Protein AF-A0A524CWT5-F1 (afdb_monomer_lite)

Radius of gyration: 15.53 Å; chains: 1; bounding box: 44×30×36 Å

Structure (mmCIF, N/CA/C/O backbone):
data_AF-A0A524CWT5-F1
#
_entry.id   AF-A0A524CWT5-F1
#
loop_
_atom_site.group_PDB
_at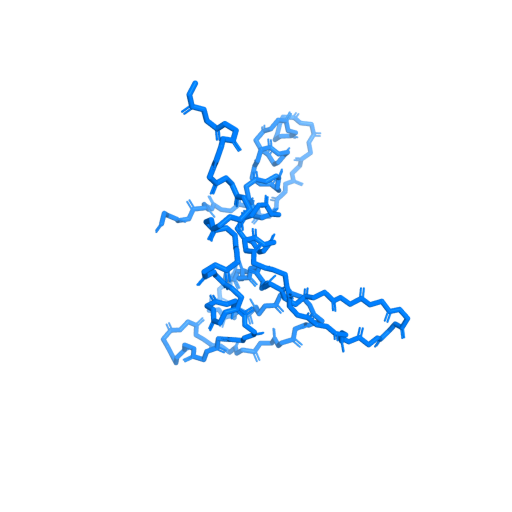om_site.id
_atom_site.type_symbol
_atom_site.label_atom_id
_atom_site.label_alt_id
_atom_site.label_comp_id
_atom_site.label_asym_id
_atom_site.label_entity_id
_atom_site.label_seq_id
_atom_site.pdbx_PDB_ins_code
_atom_site.Cartn_x
_atom_site.Cartn_y
_atom_site.Cartn_z
_atom_site.occupancy
_atom_site.B_iso_or_equiv
_atom_site.auth_seq_id
_atom_site.auth_comp_id
_atom_site.auth_asym_id
_atom_site.auth_atom_id
_atom_site.pdbx_PDB_model_num
ATOM 1 N N . MET A 1 1 ? 30.799 3.802 -0.493 1.00 48.34 1 MET A N 1
ATOM 2 C CA . MET A 1 1 ? 30.595 2.646 -1.396 1.00 48.34 1 MET A CA 1
ATOM 3 C C . MET A 1 1 ? 29.105 2.290 -1.520 1.00 48.34 1 MET A C 1
ATOM 5 O O . MET A 1 1 ? 28.741 1.156 -1.259 1.00 48.34 1 MET A O 1
ATOM 9 N N . VAL A 1 2 ? 28.221 3.233 -1.875 1.00 56.03 2 VAL A N 1
ATOM 10 C CA . VAL A 1 2 ? 26.768 2.942 -2.023 1.00 56.03 2 VAL A CA 1
ATOM 11 C C . VAL A 1 2 ? 26.191 3.483 -3.341 1.00 56.03 2 VAL A C 1
ATOM 13 O O . VAL A 1 2 ? 25.161 3.009 -3.794 1.00 56.03 2 VAL A O 1
ATOM 16 N N . ALA A 1 3 ? 26.863 4.428 -4.006 1.00 57.72 3 ALA A N 1
ATOM 17 C CA . ALA A 1 3 ? 26.318 5.082 -5.196 1.00 57.72 3 ALA A CA 1
ATOM 18 C C . ALA A 1 3 ? 26.431 4.243 -6.484 1.00 57.72 3 ALA A C 1
ATOM 20 O O . ALA A 1 3 ? 25.557 4.341 -7.336 1.00 57.72 3 ALA A O 1
ATOM 21 N N . ASP A 1 4 ? 27.442 3.378 -6.612 1.00 57.81 4 ASP A N 1
ATOM 22 C CA . ASP A 1 4 ? 27.802 2.787 -7.913 1.00 57.81 4 ASP A CA 1
ATOM 23 C C . ASP A 1 4 ? 26.880 1.643 -8.388 1.00 57.81 4 ASP A C 1
ATOM 25 O O . ASP A 1 4 ? 27.116 1.072 -9.446 1.00 57.81 4 ASP A O 1
ATOM 29 N N . ASN A 1 5 ? 25.825 1.287 -7.640 1.00 80.44 5 ASN A N 1
ATOM 30 C CA . ASN A 1 5 ? 24.925 0.178 -8.002 1.00 80.44 5 ASN A CA 1
ATOM 31 C C . ASN A 1 5 ? 23.428 0.454 -7.746 1.00 80.44 5 ASN A C 1
ATOM 33 O O . ASN A 1 5 ? 22.604 -0.436 -7.911 1.00 80.44 5 ASN A O 1
ATOM 37 N N . ILE A 1 6 ? 23.018 1.664 -7.342 1.00 88.69 6 ILE A N 1
ATOM 38 C CA . ILE A 1 6 ? 21.589 1.919 -7.056 1.00 88.69 6 ILE A CA 1
ATOM 39 C C . ILE A 1 6 ? 20.732 1.773 -8.317 1.00 88.69 6 ILE A C 1
ATOM 41 O O . ILE A 1 6 ? 19.658 1.181 -8.263 1.00 88.69 6 ILE A O 1
ATOM 45 N N . GLU A 1 7 ? 21.202 2.283 -9.454 1.00 90.31 7 GLU A N 1
ATOM 46 C CA . GLU A 1 7 ? 20.459 2.206 -10.713 1.00 90.31 7 GLU A CA 1
ATOM 47 C C . GLU A 1 7 ? 20.312 0.758 -11.194 1.00 90.31 7 GLU A C 1
ATOM 49 O O . GLU A 1 7 ? 19.211 0.328 -11.537 1.00 90.31 7 GLU A O 1
ATOM 54 N N . GLU A 1 8 ? 21.393 -0.024 -11.144 1.00 93.25 8 GLU A N 1
ATOM 55 C CA . GLU A 1 8 ? 21.360 -1.450 -11.477 1.00 93.25 8 GLU A CA 1
ATOM 56 C C . GLU A 1 8 ? 20.433 -2.215 -10.519 1.00 93.25 8 GLU A C 1
ATOM 58 O O . GLU A 1 8 ? 19.609 -3.023 -10.960 1.00 93.25 8 GLU A O 1
ATOM 63 N N . PHE A 1 9 ? 20.515 -1.927 -9.217 1.00 93.19 9 PHE A N 1
ATOM 64 C CA . PHE A 1 9 ? 19.637 -2.509 -8.209 1.00 93.19 9 PHE A CA 1
ATOM 65 C C . PHE A 1 9 ? 18.165 -2.202 -8.488 1.00 93.19 9 PHE A C 1
ATOM 67 O O . PHE A 1 9 ? 17.373 -3.135 -8.550 1.00 93.19 9 PHE A O 1
ATOM 74 N N . ILE A 1 10 ? 17.794 -0.935 -8.699 1.00 92.31 10 ILE A N 1
ATOM 75 C CA . ILE A 1 10 ? 16.408 -0.522 -8.972 1.00 92.31 10 ILE A CA 1
ATOM 76 C C . ILE A 1 10 ? 15.906 -1.131 -10.285 1.00 92.31 10 ILE A C 1
ATOM 78 O O . ILE A 1 10 ? 14.780 -1.625 -10.341 1.00 92.31 10 ILE A O 1
ATOM 82 N N . THR A 1 11 ? 16.744 -1.155 -11.323 1.00 93.56 11 THR A N 1
ATOM 83 C CA . THR A 1 11 ? 16.372 -1.700 -12.638 1.00 93.56 11 THR A CA 1
ATOM 84 C C . THR A 1 11 ? 16.010 -3.182 -12.547 1.00 93.56 11 THR A C 1
ATOM 86 O O . THR A 1 11 ? 15.018 -3.612 -13.137 1.00 93.56 11 THR A O 1
ATOM 89 N N . LYS A 1 12 ? 16.733 -3.968 -11.733 1.00 95.75 12 LYS A N 1
ATOM 90 C CA . LYS A 1 12 ? 16.405 -5.386 -11.478 1.00 95.75 12 LYS A CA 1
ATOM 91 C C . LYS A 1 12 ? 15.017 -5.591 -10.853 1.00 95.75 12 LYS A C 1
ATOM 93 O O . LYS A 1 12 ? 14.501 -6.703 -10.896 1.00 95.75 12 LYS A O 1
ATOM 98 N N . GLN A 1 13 ? 14.406 -4.543 -10.298 1.00 96.19 13 GLN A N 1
ATOM 99 C CA . GLN A 1 13 ? 13.137 -4.596 -9.564 1.00 96.19 13 GLN A CA 1
ATOM 100 C C . GLN A 1 13 ? 11.931 -4.181 -10.406 1.00 96.19 13 GLN A C 1
ATOM 102 O O . GLN A 1 13 ? 10.797 -4.314 -9.953 1.00 96.19 13 GLN A O 1
ATOM 107 N N . PHE A 1 14 ? 12.141 -3.730 -11.647 1.00 95.06 14 PHE A N 1
ATOM 108 C CA . PHE A 1 14 ? 11.058 -3.294 -12.540 1.00 95.06 14 PHE A CA 1
ATOM 109 C C . PHE A 1 14 ? 10.000 -4.378 -12.784 1.00 95.06 14 PHE A C 1
ATOM 111 O O . PHE A 1 14 ? 8.838 -4.058 -13.008 1.00 95.06 14 PHE A O 1
ATOM 118 N N . HIS A 1 15 ? 10.378 -5.655 -12.686 1.00 95.38 15 HIS A N 1
ATOM 119 C CA . HIS A 1 15 ? 9.468 -6.791 -12.857 1.00 95.38 15 HIS A CA 1
ATOM 120 C C . HIS A 1 15 ? 8.856 -7.312 -11.549 1.00 95.38 15 HIS A C 1
ATOM 122 O O . HIS A 1 15 ? 8.011 -8.201 -11.592 1.00 95.38 15 HIS A O 1
ATOM 128 N N . TYR A 1 16 ? 9.257 -6.762 -10.400 1.00 97.12 16 TYR A N 1
ATOM 129 C CA . TYR A 1 16 ? 8.832 -7.211 -9.069 1.00 97.12 16 TYR A CA 1
ATOM 130 C C . TYR A 1 16 ? 7.981 -6.171 -8.335 1.00 97.12 16 TYR A C 1
ATOM 132 O O . TYR A 1 16 ? 7.817 -6.235 -7.120 1.00 97.12 16 TYR A O 1
ATOM 140 N N . THR A 1 17 ? 7.423 -5.203 -9.062 1.00 97.88 17 THR A N 1
ATOM 141 C CA . THR A 1 17 ? 6.543 -4.197 -8.470 1.00 97.88 17 THR A CA 1
ATOM 142 C C . THR A 1 17 ? 5.214 -4.800 -8.027 1.00 97.88 17 THR A C 1
ATOM 144 O O . THR A 1 17 ? 4.600 -5.570 -8.774 1.00 97.88 17 THR A O 1
ATOM 147 N N . LEU A 1 18 ? 4.708 -4.376 -6.871 1.00 97.88 18 LEU A N 1
ATOM 148 C CA . LEU A 1 18 ? 3.413 -4.818 -6.366 1.00 97.88 18 LEU A CA 1
ATOM 149 C C . LEU A 1 18 ? 2.268 -4.073 -7.065 1.00 97.88 18 LEU A C 1
ATOM 151 O O . LEU A 1 18 ? 1.907 -2.958 -6.673 1.00 97.88 18 LEU A O 1
ATOM 155 N N . ASN A 1 19 ? 1.688 -4.691 -8.098 1.00 97.25 19 ASN A N 1
ATOM 156 C CA . ASN A 1 19 ? 0.513 -4.137 -8.768 1.00 97.25 19 ASN A CA 1
ATOM 157 C C . ASN A 1 19 ? -0.763 -4.352 -7.957 1.00 97.25 19 ASN A C 1
ATOM 159 O O . ASN A 1 19 ? -1.510 -3.403 -7.795 1.00 97.25 19 ASN A O 1
ATOM 163 N N . GLU A 1 20 ? -1.022 -5.554 -7.450 1.00 97.31 20 GLU A N 1
ATOM 164 C CA . GLU A 1 20 ? -2.217 -5.890 -6.670 1.00 97.31 20 GLU A CA 1
ATOM 165 C C . GLU A 1 20 ? -1.967 -7.104 -5.774 1.00 97.31 20 GLU A C 1
ATOM 167 O O . GLU A 1 20 ? -0.968 -7.808 -5.927 1.00 97.31 20 GLU A O 1
ATOM 172 N N . THR A 1 21 ? -2.879 -7.338 -4.841 1.00 97.88 21 THR A N 1
ATOM 173 C CA . THR A 1 21 ? -2.855 -8.448 -3.893 1.00 97.88 21 THR A CA 1
ATOM 174 C C . THR A 1 21 ? -4.181 -9.193 -3.920 1.00 97.88 21 THR A C 1
ATOM 176 O O . THR A 1 21 ? -5.227 -8.588 -4.138 1.00 97.88 21 THR A O 1
ATOM 179 N N . HIS A 1 22 ? -4.129 -10.497 -3.643 1.00 96.75 22 HIS A N 1
ATOM 180 C CA . HIS A 1 22 ? -5.309 -11.358 -3.536 1.00 96.75 22 HIS A CA 1
ATOM 181 C C . HIS A 1 22 ? -5.136 -12.332 -2.370 1.00 96.75 22 HIS A C 1
ATOM 183 O O . HIS A 1 22 ? -4.781 -13.496 -2.559 1.00 96.75 22 HIS A O 1
ATOM 189 N N . PHE A 1 23 ? -5.344 -11.847 -1.146 1.00 96.62 23 PHE A N 1
ATOM 190 C CA . PHE A 1 23 ? -5.241 -12.662 0.066 1.00 96.62 23 PHE A CA 1
ATOM 191 C C . PHE A 1 23 ? -6.621 -13.086 0.569 1.00 96.62 23 PHE A C 1
ATOM 193 O O . PHE A 1 23 ? -7.369 -12.285 1.123 1.00 96.62 23 PHE A O 1
ATOM 200 N N . SER A 1 24 ? -6.954 -14.370 0.430 1.00 94.75 24 SER A N 1
ATOM 201 C CA . SER A 1 24 ? -8.252 -14.908 0.867 1.00 94.75 24 SER A CA 1
ATOM 202 C C . SER A 1 24 ? -8.422 -14.956 2.389 1.00 94.75 24 SER A C 1
ATOM 204 O O . SER A 1 24 ? -9.538 -15.081 2.881 1.00 94.75 24 SER A O 1
ATOM 206 N N . ASN A 1 25 ? -7.324 -14.891 3.142 1.00 96.00 25 ASN A N 1
ATOM 207 C CA . ASN A 1 25 ? -7.307 -14.976 4.602 1.00 96.00 25 ASN A CA 1
ATOM 208 C C . ASN A 1 25 ? -7.322 -13.609 5.305 1.00 96.00 25 ASN A C 1
ATOM 210 O O . ASN A 1 25 ? -7.298 -13.577 6.531 1.00 96.00 25 ASN A O 1
ATOM 214 N N . LEU A 1 26 ? -7.334 -12.498 4.560 1.00 96.00 26 LEU A N 1
ATOM 215 C CA . LEU A 1 26 ? -7.337 -11.145 5.131 1.00 96.00 26 LEU A CA 1
ATOM 216 C C . LEU A 1 26 ? -8.723 -10.485 5.131 1.00 96.00 26 LEU A C 1
ATOM 218 O O . LEU A 1 26 ? -8.847 -9.363 5.603 1.00 96.00 26 LEU A O 1
ATOM 222 N N . GLY A 1 27 ? -9.759 -11.175 4.651 1.00 95.88 27 GLY A N 1
ATOM 223 C CA . GLY A 1 27 ? -11.132 -10.669 4.613 1.00 95.88 27 GLY A CA 1
ATOM 224 C C . GLY A 1 27 ? -11.514 -10.041 3.270 1.00 95.88 27 GLY A C 1
ATOM 225 O O . GLY A 1 27 ? -10.973 -10.410 2.227 1.00 95.88 27 GLY A O 1
ATOM 226 N N . GLU A 1 28 ? -12.487 -9.126 3.280 1.00 97.19 28 GLU A N 1
ATOM 227 C CA . GLU A 1 28 ? -13.034 -8.529 2.054 1.00 97.19 28 GLU A CA 1
ATOM 228 C C . GLU A 1 28 ? -12.056 -7.515 1.446 1.00 97.19 28 GLU A C 1
ATOM 230 O O . GLU A 1 28 ? -11.653 -6.558 2.110 1.00 97.19 28 GLU A O 1
ATOM 235 N N . LEU A 1 29 ? -11.696 -7.712 0.173 1.00 97.81 29 LEU A N 1
ATOM 236 C CA . LEU A 1 29 ? -10.812 -6.817 -0.572 1.00 97.81 29 LEU A CA 1
ATOM 237 C C . LEU A 1 29 ? -11.582 -5.622 -1.156 1.00 97.81 29 LEU A C 1
ATOM 239 O O . LEU A 1 29 ? -12.437 -5.772 -2.026 1.00 97.81 29 LEU A O 1
ATOM 243 N N . TYR A 1 30 ? -11.164 -4.420 -0.770 1.00 96.69 30 TYR A N 1
ATOM 244 C CA . TYR A 1 30 ? -11.483 -3.157 -1.427 1.00 96.69 30 TYR A CA 1
ATOM 245 C C . TYR A 1 30 ? -10.230 -2.552 -2.080 1.00 96.69 30 TYR A C 1
ATOM 247 O O . TYR A 1 30 ? -9.316 -2.042 -1.411 1.00 96.69 30 TYR A O 1
ATOM 255 N N . GLN A 1 31 ? -10.200 -2.571 -3.414 1.00 96.88 31 GLN A N 1
ATOM 256 C CA . GLN A 1 31 ? -9.086 -2.059 -4.208 1.00 96.88 31 GLN A CA 1
ATOM 257 C C . GLN A 1 31 ? -9.262 -0.561 -4.503 1.00 96.88 31 GLN A C 1
ATOM 259 O O . GLN A 1 31 ? -10.130 -0.145 -5.269 1.00 96.88 31 GLN A O 1
ATOM 264 N N . GLY A 1 32 ? -8.420 0.277 -3.899 1.00 95.69 32 GLY A N 1
ATOM 265 C CA . GLY A 1 32 ? -8.320 1.696 -4.243 1.00 95.69 32 GLY A CA 1
ATOM 266 C C . GLY A 1 32 ? -7.322 1.946 -5.379 1.00 95.69 32 GLY A C 1
ATOM 267 O O . GLY A 1 32 ? -6.635 1.038 -5.839 1.00 95.69 32 GLY A O 1
ATOM 268 N N . LYS A 1 33 ? -7.138 3.212 -5.782 1.00 96.56 33 LYS A N 1
ATOM 269 C CA . LYS A 1 33 ? -6.158 3.579 -6.832 1.00 96.56 33 LYS A CA 1
ATOM 270 C C . LYS A 1 33 ? -4.734 3.089 -6.527 1.00 96.56 33 LYS A C 1
ATOM 272 O O . LYS A 1 33 ? -4.056 2.582 -7.411 1.00 96.56 33 LYS A O 1
ATOM 277 N N . VAL A 1 34 ? -4.285 3.227 -5.276 1.00 98.00 34 VAL A N 1
ATOM 278 C CA . VAL A 1 34 ? -2.886 2.955 -4.873 1.00 98.00 34 VAL A CA 1
ATOM 279 C C . VAL A 1 34 ? -2.741 2.088 -3.618 1.00 98.00 34 VAL A C 1
ATOM 281 O O . VAL A 1 34 ? -1.623 1.867 -3.152 1.00 98.00 34 VAL A O 1
ATOM 284 N N . ARG A 1 35 ? -3.848 1.608 -3.049 1.00 98.12 35 ARG A N 1
ATOM 285 C CA . ARG A 1 35 ? -3.862 0.754 -1.856 1.00 98.12 35 ARG A CA 1
ATOM 286 C C . ARG A 1 35 ? -4.860 -0.372 -2.041 1.00 98.12 35 ARG A C 1
ATOM 288 O O . ARG A 1 35 ? -5.961 -0.111 -2.529 1.00 98.12 35 ARG A O 1
ATOM 295 N N . ASP A 1 36 ? -4.490 -1.552 -1.580 1.00 98.06 36 ASP A N 1
ATOM 296 C CA . ASP A 1 36 ? -5.404 -2.677 -1.415 1.00 98.06 36 ASP A CA 1
ATOM 297 C C . ASP A 1 36 ? -5.775 -2.731 0.062 1.00 98.06 36 ASP A C 1
ATOM 299 O O . ASP A 1 36 ? -4.900 -2.737 0.930 1.00 98.06 36 ASP A O 1
ATOM 303 N N . ASN A 1 37 ? -7.068 -2.661 0.356 1.00 98.00 37 ASN A N 1
ATOM 304 C CA . ASN A 1 37 ? -7.564 -2.611 1.724 1.00 98.00 37 ASN A CA 1
ATOM 305 C C . ASN A 1 37 ? -8.333 -3.891 1.978 1.00 98.00 37 ASN A C 1
ATOM 307 O O . ASN A 1 37 ? -9.252 -4.190 1.224 1.00 98.00 37 ASN A O 1
ATOM 311 N N . TYR A 1 38 ? -7.992 -4.594 3.043 1.00 98.12 38 TYR A N 1
ATOM 312 C CA . TYR A 1 38 ? -8.748 -5.749 3.485 1.00 98.12 38 TYR A CA 1
ATOM 313 C C . TYR A 1 38 ? -9.493 -5.413 4.765 1.00 98.12 38 TYR A C 1
ATOM 315 O O . TYR A 1 38 ? -8.928 -4.781 5.662 1.00 98.12 38 TYR A O 1
ATOM 323 N N . ILE A 1 39 ? -10.764 -5.796 4.830 1.00 96.88 39 ILE A N 1
ATOM 324 C CA . ILE A 1 39 ? -11.606 -5.618 6.012 1.00 96.88 39 ILE A CA 1
ATOM 325 C C . ILE A 1 39 ? -11.783 -6.982 6.669 1.00 96.88 39 ILE A C 1
ATOM 327 O O . ILE A 1 39 ? -12.361 -7.892 6.070 1.00 96.88 39 ILE A O 1
ATOM 331 N N . LEU A 1 40 ? -11.288 -7.096 7.900 1.00 95.56 40 LEU A N 1
ATOM 332 C CA . LEU A 1 40 ? -11.401 -8.286 8.734 1.00 95.56 40 LEU A CA 1
ATOM 333 C C . LEU A 1 40 ? -11.903 -7.856 10.107 1.00 95.56 40 LEU A C 1
ATOM 335 O O . LEU A 1 40 ? -11.208 -7.133 10.821 1.00 95.56 40 LEU A O 1
ATOM 339 N N . ASP A 1 41 ? -13.112 -8.293 10.448 1.00 93.38 41 ASP A N 1
ATOM 340 C CA . ASP A 1 41 ? -13.809 -7.919 11.678 1.00 93.38 41 ASP A CA 1
ATOM 341 C C . ASP A 1 41 ? -13.887 -6.389 11.858 1.00 93.38 41 ASP A C 1
ATOM 343 O O . ASP A 1 41 ? -14.460 -5.683 11.024 1.00 93.38 41 ASP A O 1
ATOM 347 N N . ASP A 1 42 ? -13.316 -5.859 12.940 1.00 94.44 42 ASP A N 1
ATOM 348 C CA . ASP A 1 42 ? -13.257 -4.433 13.266 1.00 94.44 42 ASP A CA 1
ATOM 349 C C . ASP A 1 42 ? -11.966 -3.748 12.779 1.00 94.44 42 ASP A C 1
ATOM 351 O O . ASP A 1 42 ? -11.717 -2.579 13.091 1.00 94.44 42 ASP A O 1
ATOM 355 N N . LYS A 1 43 ? -11.140 -4.452 11.994 1.00 96.25 43 LYS A N 1
ATOM 356 C CA . LYS A 1 43 ? -9.832 -3.980 11.530 1.00 96.25 43 LYS A CA 1
ATOM 357 C C . LYS A 1 43 ? -9.782 -3.803 10.020 1.00 96.25 43 LYS A C 1
ATOM 359 O O . LYS A 1 43 ? -10.484 -4.447 9.240 1.00 96.25 43 LYS A O 1
ATOM 364 N N . ARG A 1 44 ? -8.873 -2.922 9.603 1.0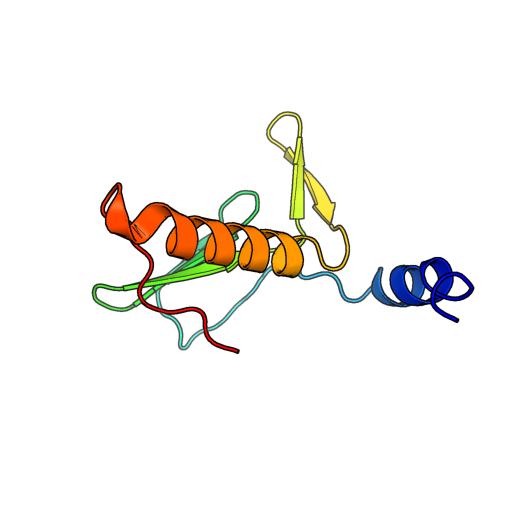0 96.75 44 ARG A N 1
ATOM 365 C CA . ARG A 1 44 ? -8.508 -2.726 8.202 1.00 96.75 44 ARG A CA 1
ATOM 366 C C . ARG A 1 44 ? -7.019 -2.969 8.016 1.00 96.75 44 ARG A C 1
ATOM 368 O O . ARG A 1 44 ? -6.210 -2.227 8.567 1.00 96.75 44 ARG A O 1
ATOM 375 N N . ILE A 1 45 ? -6.675 -3.944 7.185 1.00 97.56 45 ILE A N 1
ATOM 376 C CA . ILE A 1 45 ? -5.309 -4.143 6.706 1.00 97.56 45 ILE A CA 1
ATOM 377 C C . ILE A 1 45 ? -5.129 -3.274 5.464 1.00 97.56 45 ILE A C 1
ATOM 379 O O . ILE A 1 45 ? -5.893 -3.382 4.506 1.00 97.56 45 ILE A O 1
ATOM 383 N N . ILE A 1 46 ? -4.142 -2.383 5.484 1.00 97.50 46 ILE A N 1
ATOM 384 C CA . ILE A 1 46 ? -3.880 -1.445 4.391 1.00 97.50 46 ILE A CA 1
ATOM 385 C C . ILE A 1 46 ? -2.548 -1.815 3.749 1.00 97.50 46 ILE A C 1
ATOM 387 O O . ILE A 1 46 ? -1.494 -1.587 4.335 1.00 97.50 46 ILE A O 1
ATOM 391 N N . ILE A 1 47 ? -2.588 -2.329 2.522 1.00 97.75 47 ILE A N 1
ATOM 392 C CA . ILE A 1 47 ? -1.389 -2.648 1.747 1.00 97.75 47 ILE A CA 1
ATOM 393 C C . ILE A 1 47 ? -1.126 -1.511 0.760 1.00 97.75 47 ILE A C 1
ATOM 395 O O . ILE A 1 47 ? -1.909 -1.255 -0.160 1.00 97.75 47 ILE A O 1
ATOM 399 N N . ALA A 1 48 ? -0.018 -0.797 0.953 1.00 97.88 48 ALA A N 1
ATOM 400 C CA . ALA A 1 48 ? 0.439 0.221 0.015 1.00 97.88 48 ALA A CA 1
ATOM 401 C C . ALA A 1 48 ? 1.054 -0.447 -1.225 1.00 97.88 48 ALA A C 1
ATOM 403 O O . ALA A 1 48 ? 2.103 -1.074 -1.138 1.00 97.88 48 ALA A O 1
ATOM 404 N N . SER A 1 49 ? 0.404 -0.294 -2.381 1.00 98.31 49 SER A N 1
ATOM 405 C CA . SER A 1 49 ? 0.897 -0.835 -3.655 1.00 98.31 49 SER A CA 1
ATOM 406 C C . SER A 1 49 ? 1.938 0.080 -4.312 1.00 98.31 49 SER A C 1
ATOM 408 O O . SER A 1 49 ? 2.041 1.282 -4.013 1.00 98.31 49 SER A O 1
ATOM 410 N N . ASP A 1 50 ? 2.642 -0.466 -5.299 1.00 98.56 50 ASP A N 1
ATOM 411 C CA . ASP A 1 50 ? 3.566 0.289 -6.145 1.00 98.56 50 ASP A CA 1
ATOM 412 C C . ASP A 1 50 ? 2.850 1.086 -7.242 1.00 98.56 50 ASP A C 1
ATOM 414 O O . ASP A 1 50 ? 3.482 1.901 -7.916 1.00 98.56 50 ASP A O 1
ATOM 418 N N . ARG A 1 51 ? 1.525 0.927 -7.389 1.00 98.38 51 ARG A N 1
ATOM 419 C CA . ARG A 1 51 ? 0.711 1.666 -8.365 1.00 98.38 51 ARG A CA 1
ATOM 420 C C . ARG A 1 51 ? 0.880 3.173 -8.181 1.00 98.38 51 ARG A C 1
ATOM 422 O O . ARG A 1 51 ? 0.707 3.707 -7.080 1.00 98.38 51 ARG A O 1
ATOM 429 N N . LEU A 1 52 ? 1.190 3.871 -9.265 1.00 98.00 52 LEU A N 1
ATOM 430 C CA . LEU A 1 52 ? 1.170 5.324 -9.371 1.00 98.00 52 LEU A CA 1
ATOM 431 C C . LEU A 1 52 ? -0.093 5.739 -10.125 1.00 98.00 52 LEU A C 1
ATOM 433 O O . LEU A 1 52 ? -0.374 5.231 -11.211 1.00 98.00 52 LEU A O 1
ATOM 437 N N . SER A 1 53 ? -0.831 6.698 -9.568 1.00 97.44 53 SER A N 1
ATOM 438 C CA . SER A 1 53 ? -1.985 7.297 -10.232 1.00 97.44 53 SER A CA 1
ATOM 439 C C . SER A 1 53 ? -1.789 8.788 -10.476 1.00 97.44 53 SER A C 1
ATOM 441 O O . SER A 1 53 ? -1.381 9.502 -9.561 1.00 97.44 53 SER A O 1
ATOM 443 N N . ALA A 1 54 ? -2.164 9.255 -11.662 1.00 97.38 54 ALA A N 1
ATOM 444 C CA . ALA A 1 54 ? -2.241 10.666 -12.031 1.00 97.38 54 ALA A CA 1
ATOM 445 C C . ALA A 1 54 ? -3.434 10.870 -12.978 1.00 97.38 54 ALA A C 1
ATOM 447 O O . ALA A 1 54 ? -3.806 9.946 -13.699 1.00 97.38 54 ALA A O 1
ATOM 448 N N . PHE A 1 55 ? -4.051 12.058 -12.963 1.00 97.06 55 PHE A N 1
ATOM 449 C CA . PHE A 1 55 ? -5.222 12.375 -13.804 1.00 97.06 55 PHE A CA 1
ATOM 450 C C . PHE A 1 55 ? -6.344 11.322 -13.698 1.00 97.06 55 PHE A C 1
ATOM 452 O O . PHE A 1 55 ? -6.866 10.832 -14.695 1.00 97.06 55 PHE A O 1
ATOM 459 N N . ASP A 1 56 ? -6.652 10.913 -12.463 1.00 95.19 56 ASP A N 1
ATOM 460 C CA . ASP A 1 56 ? -7.658 9.898 -12.125 1.00 95.19 56 ASP A CA 1
ATOM 461 C C . ASP A 1 56 ? -7.458 8.493 -12.713 1.00 95.19 56 ASP A C 1
ATOM 463 O O . ASP A 1 56 ? -8.344 7.647 -12.582 1.00 95.19 56 ASP A O 1
ATOM 467 N N . ARG A 1 57 ? -6.277 8.185 -13.259 1.00 96.06 57 ARG A N 1
ATOM 468 C CA . ARG A 1 57 ? -5.939 6.850 -13.768 1.00 96.06 57 ARG A CA 1
ATOM 469 C C . ARG A 1 57 ? -4.696 6.291 -13.098 1.00 96.06 57 ARG A C 1
ATOM 471 O O . ARG A 1 57 ? -3.774 7.034 -12.770 1.00 96.06 57 ARG A O 1
ATOM 478 N N . VAL A 1 58 ? -4.666 4.975 -12.905 1.00 96.62 58 VAL A N 1
ATOM 479 C CA . VAL A 1 58 ? -3.418 4.257 -12.617 1.00 96.62 58 VAL A CA 1
ATOM 480 C C . VAL A 1 58 ? -2.618 4.212 -13.914 1.00 96.62 58 VAL A C 1
ATOM 482 O O . VAL A 1 58 ? -3.152 3.799 -14.940 1.00 96.62 58 VAL A O 1
ATOM 485 N N . ILE A 1 59 ? -1.377 4.694 -13.878 1.00 97.25 59 ILE A N 1
ATOM 486 C CA . ILE A 1 59 ? -0.560 4.901 -15.085 1.00 97.25 59 ILE A CA 1
ATOM 487 C C . ILE A 1 59 ? 0.623 3.939 -15.189 1.00 97.25 59 ILE A C 1
ATOM 489 O O . ILE A 1 59 ? 1.042 3.621 -16.294 1.00 97.25 59 ILE A O 1
ATOM 493 N N . THR A 1 60 ? 1.171 3.493 -14.060 1.00 97.56 60 THR A N 1
ATOM 494 C CA . THR A 1 60 ? 2.293 2.548 -13.996 1.00 97.56 60 THR A CA 1
ATOM 495 C C . THR A 1 60 ? 2.479 2.070 -12.554 1.00 97.56 60 THR A C 1
ATOM 497 O O . THR A 1 60 ? 1.771 2.522 -11.648 1.00 97.56 60 THR A O 1
ATOM 500 N N . THR A 1 61 ? 3.459 1.209 -12.322 1.00 98.12 61 THR A N 1
ATOM 501 C CA . THR A 1 61 ? 4.020 0.906 -11.006 1.00 98.12 61 THR A CA 1
ATOM 502 C C . THR A 1 61 ? 5.434 1.485 -10.880 1.00 98.12 61 THR A C 1
ATOM 504 O O . THR A 1 61 ? 6.127 1.692 -11.877 1.00 98.12 61 THR A O 1
ATOM 507 N N . ILE A 1 62 ? 5.853 1.803 -9.653 1.00 97.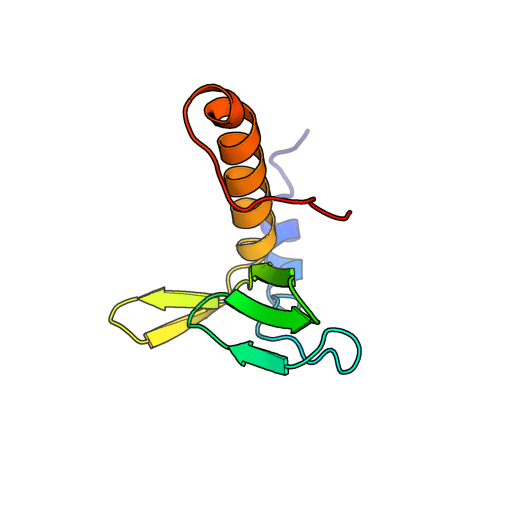62 62 ILE A N 1
ATOM 508 C CA . ILE A 1 62 ? 7.217 2.254 -9.336 1.00 97.62 62 ILE A CA 1
ATOM 509 C C . ILE A 1 62 ? 7.783 1.320 -8.262 1.00 97.62 62 ILE A C 1
ATOM 511 O O . ILE A 1 62 ? 7.176 1.246 -7.192 1.00 97.62 62 ILE A O 1
ATOM 515 N N . PRO A 1 63 ? 8.926 0.649 -8.499 1.00 97.50 63 PRO A N 1
ATOM 516 C CA . PRO A 1 63 ? 9.537 -0.228 -7.507 1.00 97.50 63 PRO A CA 1
ATOM 517 C C . PRO A 1 63 ? 9.711 0.458 -6.157 1.00 97.50 63 PRO A C 1
ATOM 519 O O . PRO A 1 63 ? 10.143 1.610 -6.092 1.00 97.50 63 PRO A O 1
ATOM 522 N N . PHE A 1 64 ? 9.390 -0.270 -5.088 1.00 97.19 64 PHE A N 1
ATOM 523 C CA . PHE A 1 64 ? 9.532 0.165 -3.695 1.00 97.19 64 PHE A CA 1
ATOM 524 C C . PHE A 1 64 ? 8.673 1.361 -3.279 1.00 97.19 64 PHE A C 1
ATOM 526 O O . PHE A 1 64 ? 8.758 1.802 -2.129 1.00 97.19 64 PHE A O 1
ATOM 533 N N . LYS A 1 65 ? 7.820 1.899 -4.157 1.00 97.75 65 LYS A N 1
ATOM 534 C CA . LYS A 1 65 ? 6.971 3.043 -3.818 1.00 97.75 65 LYS A CA 1
ATOM 535 C C . LYS A 1 65 ? 6.033 2.697 -2.663 1.00 97.75 65 LYS A C 1
ATOM 537 O O . LYS A 1 65 ? 5.889 3.497 -1.740 1.00 97.75 65 LYS A O 1
ATOM 542 N N . GLY A 1 66 ? 5.382 1.537 -2.713 1.00 97.69 66 GLY A N 1
ATOM 543 C CA . GLY A 1 66 ? 4.484 1.067 -1.661 1.00 97.69 66 GLY A CA 1
ATOM 544 C C . GLY A 1 66 ? 5.200 0.965 -0.316 1.00 97.69 66 GLY A C 1
ATOM 545 O O . GLY A 1 66 ? 4.761 1.561 0.668 1.00 97.69 66 GLY A O 1
ATOM 546 N N . GLN A 1 67 ? 6.363 0.309 -0.313 1.00 96.56 67 GLN A N 1
ATOM 547 C CA . GLN A 1 67 ? 7.222 0.156 0.862 1.00 96.56 67 GLN A CA 1
ATOM 548 C C . GLN A 1 67 ? 7.642 1.509 1.451 1.00 96.56 67 GLN A C 1
ATOM 550 O O . GLN A 1 67 ? 7.426 1.759 2.638 1.00 96.56 67 GLN A O 1
ATOM 555 N N . MET A 1 68 ? 8.196 2.405 0.628 1.00 96.81 68 MET A N 1
ATOM 556 C CA . MET A 1 68 ? 8.646 3.724 1.076 1.00 96.81 68 MET A CA 1
ATOM 557 C C . MET A 1 68 ? 7.484 4.536 1.664 1.00 96.81 68 MET A C 1
ATOM 559 O O . MET A 1 68 ? 7.612 5.116 2.741 1.00 96.81 68 MET A O 1
ATOM 563 N N . LEU A 1 69 ? 6.329 4.569 0.992 1.00 97.69 69 LEU A N 1
ATOM 564 C CA . LEU A 1 69 ? 5.168 5.321 1.475 1.00 97.69 69 LEU A CA 1
ATOM 565 C C . LEU A 1 69 ? 4.582 4.733 2.764 1.00 97.69 69 LEU A C 1
ATOM 567 O O . LEU A 1 69 ? 4.097 5.497 3.603 1.00 97.69 69 LEU A O 1
ATOM 571 N N . ASN A 1 70 ? 4.642 3.410 2.943 1.00 97.44 70 ASN A N 1
ATOM 572 C CA . ASN A 1 70 ? 4.252 2.764 4.194 1.00 97.44 70 ASN A CA 1
ATOM 573 C C . ASN A 1 70 ? 5.168 3.205 5.349 1.00 97.44 70 ASN A C 1
ATOM 575 O O . ASN A 1 70 ? 4.682 3.642 6.391 1.00 97.44 70 ASN A O 1
ATOM 579 N N . GLN A 1 71 ? 6.486 3.202 5.127 1.00 97.31 71 GLN A N 1
ATOM 580 C CA . GLN A 1 71 ? 7.479 3.639 6.116 1.00 97.31 71 GLN A CA 1
ATOM 581 C C . GLN A 1 71 ? 7.344 5.128 6.468 1.00 97.31 71 GLN A C 1
ATOM 583 O O . GLN A 1 71 ? 7.353 5.485 7.644 1.00 97.31 71 GLN A O 1
ATOM 588 N N . VAL A 1 72 ? 7.153 5.999 5.471 1.00 98.06 72 VAL A N 1
ATOM 589 C CA . VAL A 1 72 ? 6.921 7.437 5.700 1.00 98.06 72 VAL A CA 1
ATOM 590 C C . VAL A 1 72 ? 5.633 7.665 6.492 1.00 98.06 72 VAL A C 1
ATOM 592 O O . VAL A 1 72 ? 5.608 8.503 7.391 1.00 98.06 72 VAL A O 1
ATOM 595 N N . SER A 1 73 ? 4.570 6.912 6.192 1.00 97.38 73 SER A N 1
ATOM 596 C CA . SER A 1 73 ? 3.315 7.001 6.947 1.00 97.38 73 SER A CA 1
ATOM 597 C C . SER A 1 73 ? 3.516 6.567 8.401 1.00 97.38 73 SER A C 1
ATOM 599 O O . SER A 1 73 ? 3.119 7.300 9.302 1.00 97.38 73 SER A O 1
ATOM 601 N N . SER A 1 74 ? 4.188 5.431 8.629 1.00 96.94 74 SER A N 1
ATOM 602 C CA . SER A 1 74 ? 4.527 4.927 9.968 1.00 96.94 74 SER A CA 1
ATOM 603 C C . SER A 1 74 ? 5.317 5.953 10.787 1.00 96.94 74 SER A C 1
ATOM 605 O O . SER A 1 74 ? 4.909 6.308 11.894 1.00 96.94 74 SER A O 1
ATOM 607 N N . PHE A 1 75 ? 6.373 6.528 10.198 1.00 97.56 75 PHE A N 1
ATOM 608 C CA . PHE A 1 75 ? 7.170 7.584 10.825 1.00 97.56 75 PHE A CA 1
ATOM 609 C C . PHE A 1 75 ? 6.298 8.758 11.289 1.00 97.56 75 PHE A C 1
ATOM 611 O O . PHE A 1 75 ? 6.406 9.207 12.430 1.00 97.56 75 PHE A O 1
ATOM 618 N N . TRP A 1 76 ? 5.407 9.260 10.430 1.00 98.12 76 TRP A N 1
ATOM 619 C CA . TRP A 1 76 ? 4.561 10.395 10.796 1.00 98.12 76 TRP A CA 1
ATOM 620 C C . TRP A 1 76 ? 3.480 10.038 11.814 1.00 98.12 76 TRP A C 1
ATOM 622 O O . TRP A 1 76 ? 3.197 10.865 12.684 1.00 98.12 76 TRP A O 1
ATOM 632 N N . PHE A 1 77 ? 2.908 8.833 11.764 1.00 97.69 77 PHE A N 1
ATOM 633 C CA . PHE A 1 77 ? 1.985 8.373 12.803 1.00 97.69 77 PHE A CA 1
ATOM 634 C C . PHE A 1 77 ? 2.665 8.321 14.170 1.00 97.69 77 PHE A C 1
ATOM 636 O O . PHE A 1 77 ? 2.095 8.820 15.136 1.00 97.69 77 PHE A O 1
ATOM 643 N N . GLU A 1 78 ? 3.901 7.825 14.247 1.00 96.31 78 GLU A N 1
ATOM 644 C CA . GLU A 1 78 ? 4.689 7.840 15.483 1.00 96.31 78 GLU A CA 1
ATOM 645 C C . GLU A 1 78 ? 4.944 9.277 15.967 1.00 96.31 78 GLU A C 1
ATOM 647 O O . GLU A 1 78 ? 4.633 9.614 17.112 1.00 96.31 78 GLU A O 1
ATOM 652 N N . LYS A 1 79 ? 5.456 10.154 15.091 1.00 97.81 79 LYS A N 1
ATOM 653 C CA . LYS A 1 79 ? 5.815 11.537 15.459 1.00 97.81 79 LYS A CA 1
ATOM 654 C C . LYS A 1 79 ? 4.633 12.414 15.848 1.00 97.81 79 LYS A C 1
ATOM 656 O O . LYS A 1 79 ? 4.839 13.413 16.531 1.00 97.81 79 LYS A O 1
ATOM 661 N N . THR A 1 80 ? 3.424 12.073 15.411 1.00 97.81 80 THR A N 1
ATOM 662 C CA . THR A 1 80 ? 2.214 12.868 15.673 1.00 97.81 80 THR A CA 1
ATOM 663 C C . THR A 1 80 ? 1.247 12.206 16.650 1.00 97.81 80 THR A C 1
ATOM 665 O O . THR A 1 80 ? 0.209 12.794 16.961 1.00 97.81 80 THR A O 1
ATOM 668 N N . ASN A 1 81 ? 1.584 11.031 17.193 1.00 96.62 81 ASN A N 1
ATOM 669 C CA . ASN A 1 81 ? 0.701 10.261 18.074 1.00 96.62 81 ASN A CA 1
ATOM 670 C C . ASN A 1 81 ? 0.280 11.030 19.343 1.00 96.62 81 ASN A C 1
ATOM 672 O O . ASN A 1 81 ? -0.815 10.849 19.866 1.00 96.62 81 ASN A O 1
ATOM 676 N N . ASN A 1 82 ? 1.137 11.928 19.833 1.00 97.25 82 ASN A N 1
ATOM 677 C CA . ASN A 1 82 ? 0.855 12.788 20.985 1.00 97.25 82 ASN A CA 1
ATOM 678 C C . ASN A 1 82 ? 0.039 14.049 20.640 1.00 97.25 82 ASN A C 1
ATOM 680 O O . ASN A 1 82 ? -0.388 14.753 21.553 1.00 97.25 82 ASN A O 1
ATOM 684 N N . LEU A 1 83 ? -0.146 14.361 19.354 1.00 97.88 83 LEU A N 1
ATOM 685 C CA . LEU A 1 83 ? -0.867 15.550 18.887 1.00 97.88 83 LEU A CA 1
ATOM 686 C C . LEU A 1 83 ? -2.318 15.228 18.523 1.00 97.88 83 LEU A C 1
ATOM 688 O O . LEU A 1 83 ? -3.216 16.016 18.815 1.00 97.88 83 LEU A O 1
ATOM 692 N N . VAL A 1 84 ? -2.557 14.084 17.873 1.00 96.94 84 VAL A N 1
ATOM 693 C CA . VAL A 1 84 ? -3.886 13.688 17.396 1.00 96.94 84 VAL A CA 1
ATOM 694 C C . VAL A 1 84 ? -4.032 12.169 17.345 1.00 96.94 84 VAL A C 1
ATOM 696 O O . VAL A 1 84 ? -3.102 11.445 16.989 1.00 96.94 84 VAL A O 1
ATOM 699 N N . LYS A 1 85 ? -5.237 11.681 17.665 1.00 97.12 85 LYS A N 1
ATOM 700 C CA . LYS A 1 85 ? -5.582 10.266 17.492 1.00 97.12 85 LYS A CA 1
ATOM 701 C C . LYS A 1 85 ? -5.504 9.888 16.013 1.00 97.12 85 LYS A C 1
ATOM 703 O O . LYS A 1 85 ? -5.992 10.619 15.153 1.00 97.12 85 LYS A O 1
ATOM 708 N N . ASN A 1 86 ? -4.946 8.719 15.733 1.00 96.62 86 ASN A N 1
ATOM 709 C CA . ASN A 1 86 ? -4.878 8.146 14.395 1.00 96.62 86 ASN A CA 1
ATOM 710 C C . ASN A 1 86 ? -5.388 6.692 14.405 1.00 96.62 86 ASN A C 1
ATOM 712 O O . ASN A 1 86 ? -5.777 6.175 15.450 1.00 96.62 86 ASN A O 1
ATOM 716 N N . HIS A 1 87 ? -5.462 6.070 13.228 1.00 95.56 87 HIS A N 1
ATOM 717 C CA . HIS A 1 87 ? -6.034 4.732 13.043 1.00 95.56 87 HIS A CA 1
ATOM 718 C C . HIS A 1 87 ? -4.990 3.605 13.062 1.00 95.56 87 HIS A C 1
ATOM 720 O O . HIS A 1 87 ? -5.350 2.457 12.807 1.00 95.56 87 HIS A O 1
ATOM 726 N N . LEU A 1 88 ? -3.708 3.916 13.275 1.00 96.88 88 LEU A N 1
ATOM 727 C CA . LEU A 1 88 ? -2.646 2.921 13.222 1.00 96.88 88 LEU A CA 1
ATOM 728 C C . LEU A 1 88 ? -2.724 2.010 14.453 1.00 96.88 88 LEU A C 1
ATOM 730 O O . LEU A 1 88 ? -2.689 2.489 15.583 1.00 96.88 88 LEU A O 1
ATOM 734 N N . ILE A 1 89 ? -2.814 0.701 14.216 1.00 95.88 89 ILE A N 1
ATOM 735 C CA . ILE A 1 89 ? -2.740 -0.325 15.26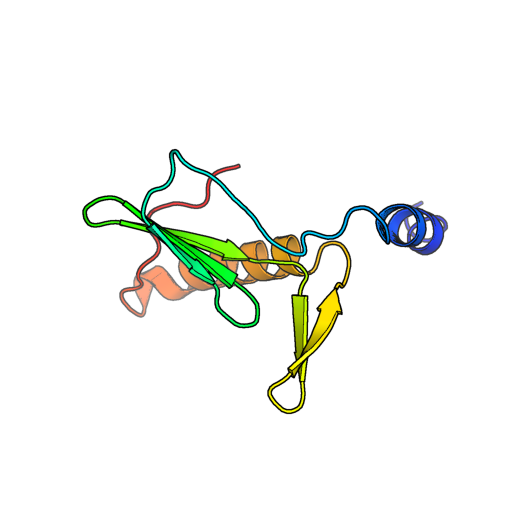6 1.00 95.88 89 ILE A CA 1
ATOM 736 C C . ILE A 1 89 ? -1.311 -0.869 15.332 1.00 95.88 89 ILE A C 1
ATOM 738 O O . ILE A 1 89 ? -0.680 -0.827 16.382 1.00 95.88 89 ILE A O 1
ATOM 742 N N . GLU A 1 90 ? -0.793 -1.334 14.196 1.00 95.50 90 GLU A N 1
ATOM 743 C CA . GLU A 1 90 ? 0.551 -1.889 14.053 1.00 95.50 90 GLU A CA 1
ATOM 744 C C . GLU A 1 90 ? 1.040 -1.757 12.604 1.00 95.50 90 GLU A C 1
ATOM 746 O O . GLU A 1 90 ? 0.244 -1.542 11.684 1.00 95.50 90 GLU A O 1
ATOM 751 N N . VAL A 1 91 ? 2.354 -1.891 12.410 1.00 95.62 91 VAL A N 1
ATOM 752 C CA . VAL A 1 91 ? 2.994 -2.040 11.098 1.00 95.62 91 VAL A CA 1
ATOM 753 C C . VAL A 1 91 ? 3.758 -3.363 11.136 1.00 95.62 91 VAL A C 1
ATOM 755 O O . VAL A 1 91 ? 4.825 -3.392 11.744 1.00 95.62 91 VAL A O 1
ATOM 758 N N . PRO A 1 92 ? 3.200 -4.458 10.589 1.00 87.12 92 PRO A N 1
ATOM 759 C CA . PRO A 1 92 ? 3.874 -5.752 10.589 1.00 87.12 92 PRO A CA 1
ATOM 760 C C . PRO A 1 92 ? 5.092 -5.729 9.654 1.00 87.12 92 PRO A C 1
ATOM 762 O O . PRO A 1 92 ? 5.074 -5.026 8.638 1.00 87.12 92 PRO A O 1
ATOM 765 N N . ASP A 1 93 ? 6.125 -6.488 10.025 1.00 62.66 93 ASP A N 1
ATOM 766 C CA . ASP A 1 93 ? 7.377 -6.656 9.271 1.00 62.66 93 ASP A CA 1
ATOM 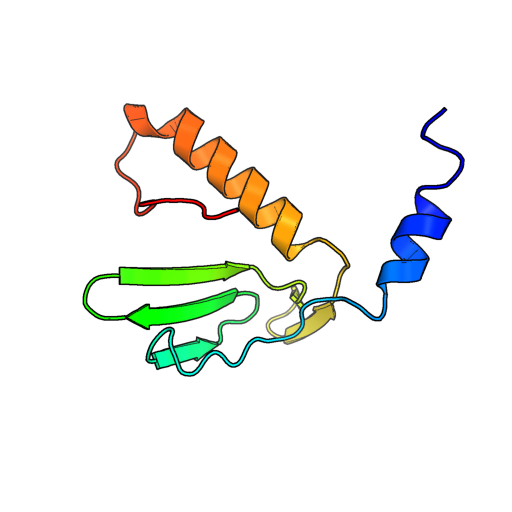767 C C . ASP A 1 93 ? 7.217 -7.561 8.036 1.00 62.66 93 ASP A C 1
ATOM 769 O O . ASP A 1 93 ? 6.500 -8.588 8.129 1.00 62.66 93 ASP A O 1
#

Foldseek 3Di:
DPPPCPVVVQVVCQVVFFPDDDDPVQADWDDDQFWIWHDDPPDIDIQGGQFDDDPNHGDGGGPCPRVVVLVVVVVVCVVCVVPDDDRDDDDDD

Sequence (93 aa):
MVADNIEEFITKQFHYTLNETHFSNLGELYQGKVRDNYILDDKRIIIASDRLSAFDRVITTIPFKGQMLNQVSSFWFEKTNNLVKNHLIEVPD

pLDDT: mean 94.19, std 9.39, range [48.34, 98.56]

Seconda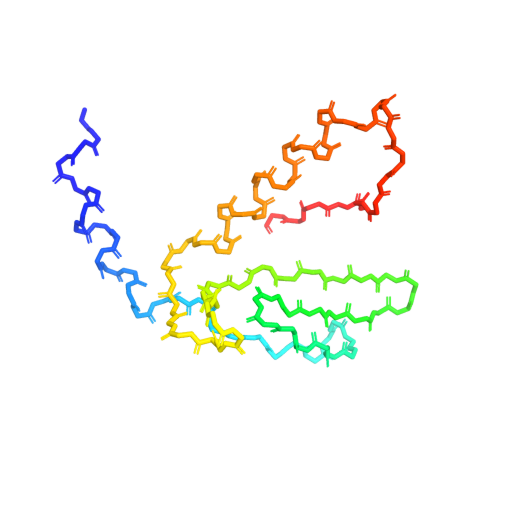ry structure (DSSP, 8-state):
--GGGHHHHHHTTTTS-------TTS-EEEE-SSEEEEEETTEEEEEE-SEEEETTEEEEE-TTHHHHHHHHHHHHHHHHTTTS---------